Protein AF-A0A524KRK2-F1 (afdb_monomer)

pLDDT: mean 87.88, std 14.77, range [42.59, 98.25]

Solvent-accessible surface area (backbone atoms only — not comparable to full-atom values): 10556 Å² total; per-residue (Å²): 133,82,79,88,50,73,68,54,54,53,48,29,46,32,52,50,75,67,72,54,53,76,64,59,46,48,55,51,51,58,50,51,73,71,63,44,61,70,54,54,54,49,28,54,51,36,40,54,50,48,54,55,51,63,70,70,52,82,83,78,82,74,55,70,67,59,52,50,50,54,50,51,52,50,50,52,54,51,51,48,53,54,45,56,61,58,77,40,74,60,72,70,75,66,73,76,76,65,82,81,53,81,77,56,58,60,58,56,53,51,52,53,51,50,52,51,52,53,51,52,54,50,52,50,54,53,50,55,51,51,54,53,52,52,52,51,52,50,52,54,52,51,54,51,50,52,53,51,53,53,50,51,50,50,55,67,67,35,93,82,57,76,89,78,87,78,74,84,74,81,77,82,71,84,84,129

Nearest PDB structures (foldseek):
  8z6g-assembly3_E  TM=6.197E-01  e=1.719E+00  Pseudomonas aeruginosa

Mean predicted aligned error: 16.57 Å

Foldseek 3Di:
DPDDDVVLLVLLLCVLVVNDDPVSVVVNVVVVVVVPPVSVVSSVVNNVVVVVVVVPDDDDDDDPVVVVVVVVVVVVVVVVVVVVVVVPVPPPPPPPPDDPDPVNVVVVVVVVVVVVVVVVVVVVVVVVVVVVVVVVVVVVVVVVVVVVVVVVVCQCPDPPNDDDDDDPDPPPDDDD

Structure (mmCIF, N/CA/C/O backbone):
data_AF-A0A524KRK2-F1
#
_entry.id   AF-A0A524KRK2-F1
#
loop_
_atom_site.group_PDB
_atom_site.id
_atom_site.type_symbol
_atom_site.label_atom_id
_atom_site.label_alt_id
_atom_site.label_comp_id
_atom_site.label_asym_id
_atom_site.label_entity_id
_atom_site.label_seq_id
_atom_site.pdbx_PDB_ins_code
_atom_site.Cartn_x
_atom_site.Cartn_y
_atom_site.Cartn_z
_atom_site.occupancy
_atom_site.B_iso_or_equiv
_atom_site.auth_seq_id
_atom_site.auth_comp_id
_atom_site.auth_asym_id
_atom_site.auth_atom_id
_atom_site.pdbx_PDB_model_num
ATOM 1 N N . MET A 1 1 ? 14.338 0.036 -35.650 1.00 49.88 1 MET A N 1
ATOM 2 C CA . MET A 1 1 ? 13.142 0.261 -34.817 1.00 49.88 1 MET A CA 1
ATOM 3 C C . MET A 1 1 ? 12.345 -1.027 -34.927 1.00 49.88 1 MET A C 1
ATOM 5 O O . MET A 1 1 ? 11.789 -1.267 -35.982 1.00 49.88 1 MET A O 1
ATOM 9 N N . ARG A 1 2 ? 12.504 -1.965 -33.981 1.00 53.56 2 ARG A N 1
ATOM 10 C CA . ARG A 1 2 ? 11.806 -3.261 -34.064 1.00 53.56 2 ARG A CA 1
ATOM 11 C C . ARG A 1 2 ? 10.324 -2.999 -33.830 1.00 53.56 2 ARG A C 1
ATOM 13 O O . ARG A 1 2 ? 10.005 -2.290 -32.876 1.00 53.56 2 ARG A O 1
ATOM 20 N N . ASP A 1 3 ? 9.478 -3.524 -34.705 1.00 71.81 3 ASP A N 1
ATOM 21 C CA . ASP A 1 3 ? 8.043 -3.278 -34.665 1.00 71.81 3 ASP A CA 1
ATOM 22 C C . ASP A 1 3 ? 7.466 -3.698 -33.311 1.00 71.81 3 ASP A C 1
ATOM 24 O O . ASP A 1 3 ? 7.752 -4.773 -32.778 1.00 71.81 3 ASP A O 1
ATOM 28 N N . HIS A 1 4 ? 6.700 -2.790 -32.718 1.00 75.25 4 HIS A N 1
ATOM 29 C CA . HIS A 1 4 ? 5.891 -3.074 -31.549 1.00 75.25 4 HIS A CA 1
ATOM 30 C C . HIS A 1 4 ? 4.750 -3.985 -32.006 1.00 75.25 4 HIS A C 1
ATOM 32 O O . HIS A 1 4 ? 3.847 -3.540 -32.707 1.00 75.25 4 HIS A O 1
ATOM 38 N N . ILE A 1 5 ? 4.839 -5.270 -31.672 1.00 83.50 5 ILE A N 1
ATOM 39 C CA . ILE A 1 5 ? 3.799 -6.252 -31.980 1.00 83.50 5 ILE A CA 1
ATOM 40 C C . ILE A 1 5 ? 2.836 -6.284 -30.793 1.00 83.50 5 ILE A C 1
ATOM 42 O O . ILE A 1 5 ? 3.289 -6.312 -29.647 1.00 83.50 5 ILE A O 1
ATOM 46 N N . ASP A 1 6 ? 1.531 -6.356 -31.056 1.00 87.56 6 ASP A N 1
ATOM 47 C CA . ASP A 1 6 ? 0.476 -6.470 -30.034 1.00 87.56 6 ASP A CA 1
ATOM 48 C C . ASP A 1 6 ? 0.756 -7.572 -28.994 1.00 87.56 6 ASP A C 1
ATOM 50 O O . ASP A 1 6 ? 0.415 -7.438 -27.818 1.00 87.56 6 ASP A O 1
ATOM 54 N N . ALA A 1 7 ? 1.480 -8.623 -29.390 1.00 91.31 7 ALA A N 1
ATOM 55 C CA . ALA A 1 7 ? 1.957 -9.682 -28.505 1.00 91.31 7 ALA A CA 1
ATOM 56 C C . ALA A 1 7 ? 2.743 -9.158 -27.283 1.00 91.31 7 ALA A C 1
ATOM 58 O O . ALA A 1 7 ? 2.604 -9.690 -26.183 1.00 91.31 7 ALA A O 1
ATOM 59 N N . HIS A 1 8 ? 3.540 -8.092 -27.427 1.00 94.69 8 HIS A N 1
ATOM 60 C CA . HIS A 1 8 ? 4.283 -7.513 -26.303 1.00 94.69 8 HIS A CA 1
ATOM 61 C C . HIS A 1 8 ? 3.369 -6.820 -25.290 1.00 94.69 8 HIS A C 1
ATOM 63 O O . HIS A 1 8 ? 3.661 -6.849 -24.096 1.00 94.69 8 HIS A O 1
ATOM 69 N N . VAL A 1 9 ? 2.246 -6.246 -25.731 1.00 95.50 9 VAL A N 1
ATOM 70 C CA . VAL A 1 9 ? 1.254 -5.644 -24.827 1.00 95.50 9 VAL A CA 1
ATOM 71 C C . VAL A 1 9 ? 0.609 -6.725 -23.962 1.00 95.50 9 VAL A C 1
ATOM 73 O O . VAL A 1 9 ? 0.457 -6.540 -22.753 1.00 95.50 9 VAL A O 1
ATOM 76 N N . THR A 1 10 ? 0.303 -7.887 -24.544 1.00 96.75 10 THR A N 1
ATOM 77 C CA . THR A 1 10 ? -0.189 -9.051 -23.794 1.00 96.75 10 THR A CA 1
ATOM 78 C C . THR A 1 10 ? 0.837 -9.536 -22.768 1.00 96.75 10 THR A C 1
ATOM 80 O O . THR A 1 10 ? 0.474 -9.778 -21.616 1.00 96.75 10 THR A O 1
ATOM 83 N N . LEU A 1 11 ? 2.124 -9.593 -23.133 1.00 97.56 11 LEU A N 1
ATOM 84 C CA . LEU A 1 11 ? 3.195 -9.925 -22.188 1.00 97.56 11 LEU A CA 1
ATOM 85 C C . LEU A 1 11 ? 3.301 -8.896 -21.052 1.00 97.56 11 LEU A C 1
ATOM 87 O O . LEU A 1 11 ? 3.459 -9.283 -19.897 1.00 97.56 11 LEU A O 1
ATOM 91 N N . CYS A 1 12 ? 3.161 -7.595 -21.331 1.00 97.94 12 CYS A N 1
ATOM 92 C CA . CYS A 1 12 ? 3.118 -6.560 -20.291 1.00 97.94 12 CYS A CA 1
ATOM 93 C C . CYS A 1 12 ? 1.976 -6.801 -19.290 1.00 97.94 12 CYS A C 1
ATOM 95 O O . CYS A 1 12 ? 2.192 -6.683 -18.081 1.00 97.94 12 CYS A O 1
ATOM 97 N N . ALA A 1 13 ? 0.781 -7.158 -19.772 1.00 97.88 13 ALA A N 1
ATOM 98 C CA . ALA A 1 13 ? -0.357 -7.481 -18.914 1.00 97.88 13 ALA A CA 1
ATOM 99 C C . ALA A 1 13 ? -0.086 -8.731 -18.062 1.00 97.88 13 ALA A C 1
ATOM 101 O O . ALA A 1 13 ? -0.265 -8.698 -16.843 1.00 97.88 13 ALA A O 1
ATOM 102 N N . GLY A 1 14 ? 0.421 -9.804 -18.678 1.00 97.75 14 GLY A N 1
ATOM 103 C CA . GLY A 1 14 ? 0.776 -11.032 -17.966 1.00 97.75 14 GLY A CA 1
ATOM 104 C C . GLY A 1 14 ? 1.874 -10.814 -16.922 1.00 97.75 14 GLY A C 1
ATOM 105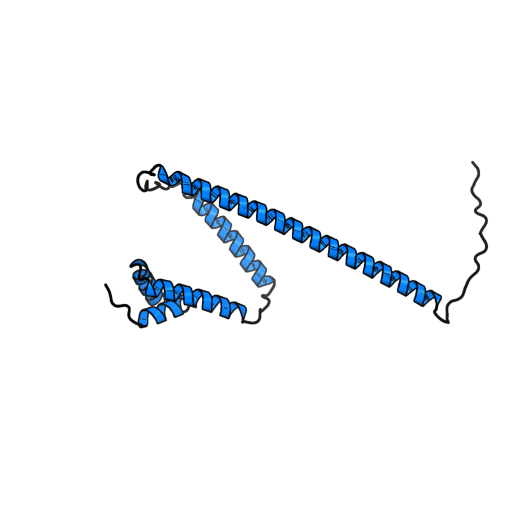 O O . GLY A 1 14 ? 1.807 -11.339 -15.810 1.00 97.75 14 GLY A O 1
ATOM 106 N N . HIS A 1 15 ? 2.851 -9.956 -17.223 1.00 98.12 15 HIS A N 1
ATOM 107 C CA . HIS A 1 15 ? 3.905 -9.593 -16.281 1.00 98.12 15 HIS A CA 1
ATOM 108 C C . HIS A 1 15 ? 3.363 -8.798 -15.093 1.00 98.12 15 HIS A C 1
ATOM 110 O O . HIS A 1 15 ? 3.760 -9.054 -13.958 1.00 98.12 15 HIS A O 1
ATOM 116 N N . ALA A 1 16 ? 2.442 -7.859 -15.334 1.00 97.81 16 ALA A N 1
ATOM 117 C CA . ALA A 1 16 ? 1.825 -7.062 -14.278 1.00 97.81 16 ALA A CA 1
ATOM 118 C C . ALA A 1 16 ? 1.013 -7.916 -13.287 1.00 97.81 16 ALA A C 1
ATOM 120 O O . ALA A 1 16 ? 0.982 -7.594 -12.101 1.00 97.81 16 ALA A O 1
ATOM 121 N N . VAL A 1 17 ? 0.386 -9.001 -13.756 1.00 97.44 17 VAL A N 1
ATOM 122 C CA . VAL A 1 17 ? -0.371 -9.951 -12.916 1.00 97.44 17 VAL A CA 1
ATOM 123 C C . VAL A 1 17 ? 0.524 -11.062 -12.338 1.00 97.44 17 VAL A C 1
ATOM 125 O O . VAL A 1 17 ? 0.141 -11.727 -11.380 1.00 97.44 17 VAL A O 1
ATOM 128 N N . GLY A 1 18 ? 1.738 -11.239 -12.867 1.00 96.75 18 GLY A N 1
ATOM 129 C CA . GLY A 1 18 ? 2.696 -12.243 -12.401 1.00 96.75 18 GLY A CA 1
ATOM 130 C C . GLY A 1 18 ? 2.426 -13.656 -12.925 1.00 96.75 18 GLY A C 1
ATOM 131 O O . GLY A 1 18 ? 2.762 -14.619 -12.243 1.00 96.75 18 GLY A O 1
ATOM 132 N N . CYS A 1 19 ? 1.819 -13.791 -14.108 1.00 97.62 19 CYS A N 1
ATOM 133 C CA . CYS A 1 19 ? 1.477 -15.086 -14.710 1.00 97.62 19 CYS A CA 1
ATOM 134 C C . CYS A 1 19 ? 2.377 -15.514 -15.882 1.00 97.62 19 CYS A C 1
ATOM 136 O O . CYS A 1 19 ? 2.092 -16.536 -16.497 1.00 97.62 19 CYS A O 1
ATOM 138 N N . LEU A 1 20 ? 3.438 -14.759 -16.190 1.00 97.81 20 LEU A N 1
ATOM 139 C CA . LEU A 1 20 ? 4.396 -15.152 -17.230 1.00 97.81 20 LEU A CA 1
ATOM 140 C C . LEU A 1 20 ? 5.287 -16.302 -16.775 1.00 97.81 20 LEU A C 1
ATOM 142 O O . LEU A 1 20 ? 5.738 -16.328 -15.625 1.00 97.81 20 LEU A O 1
ATOM 146 N N . ASP A 1 21 ? 5.631 -17.173 -17.717 1.00 97.69 21 ASP A N 1
ATOM 147 C CA . ASP A 1 21 ? 6.707 -18.135 -17.517 1.00 97.69 21 ASP A CA 1
ATOM 148 C C . ASP A 1 21 ? 8.106 -17.474 -17.588 1.00 97.69 21 ASP A C 1
ATOM 150 O O . ASP A 1 21 ? 8.275 -16.285 -17.885 1.00 97.69 21 ASP A O 1
ATOM 154 N N . ASP A 1 22 ? 9.152 -18.245 -17.278 1.00 97.19 22 ASP A N 1
ATOM 155 C CA . ASP A 1 22 ? 10.534 -17.751 -17.263 1.00 97.19 22 ASP A CA 1
ATOM 156 C C . ASP A 1 22 ? 11.064 -17.336 -18.639 1.00 97.19 22 ASP A C 1
ATOM 158 O O . ASP A 1 22 ? 11.976 -16.509 -18.733 1.00 97.19 22 ASP A O 1
ATOM 162 N N . HIS A 1 23 ? 10.550 -17.930 -19.711 1.00 97.56 23 HIS A N 1
ATOM 163 C CA . HIS A 1 23 ? 10.951 -17.612 -21.071 1.00 97.56 23 HIS A CA 1
ATOM 164 C C . HIS A 1 23 ? 10.298 -16.301 -21.528 1.00 97.56 23 HIS A C 1
ATOM 166 O O . HIS A 1 23 ? 11.001 -15.368 -21.919 1.00 97.56 23 HIS A O 1
ATOM 172 N N . GLU A 1 24 ? 8.981 -16.182 -21.382 1.00 97.56 24 GLU A N 1
ATOM 173 C CA . GLU A 1 24 ? 8.192 -14.983 -21.666 1.00 97.56 24 GLU A CA 1
ATOM 174 C C . GLU A 1 24 ? 8.669 -13.776 -20.859 1.00 97.56 24 GLU A C 1
ATOM 176 O O . GLU A 1 24 ? 8.837 -12.676 -21.395 1.00 97.56 24 GLU A O 1
ATOM 181 N N . ARG A 1 25 ? 8.945 -13.981 -19.566 1.00 98.12 25 ARG A N 1
ATOM 182 C CA . ARG A 1 25 ? 9.472 -12.937 -18.688 1.00 98.12 25 ARG A CA 1
ATOM 183 C C . ARG A 1 25 ? 10.827 -12.430 -19.173 1.00 98.12 25 ARG A C 1
ATOM 185 O O . ARG A 1 25 ? 11.022 -11.218 -19.222 1.00 98.12 25 ARG A O 1
ATOM 192 N N . ARG A 1 26 ? 11.756 -13.322 -19.540 1.00 97.31 26 ARG A N 1
ATOM 193 C CA . ARG A 1 26 ? 13.062 -12.920 -20.096 1.00 97.31 26 ARG A CA 1
ATOM 194 C C . ARG A 1 26 ? 12.894 -12.147 -21.397 1.00 97.31 26 ARG A C 1
ATOM 196 O O . ARG A 1 26 ? 13.449 -11.060 -21.516 1.00 97.31 26 ARG A O 1
ATOM 203 N N . HIS A 1 27 ? 12.062 -12.648 -22.305 1.00 96.12 27 HIS A N 1
ATOM 204 C CA . HIS A 1 27 ? 11.788 -11.996 -23.581 1.00 96.12 27 HIS A CA 1
ATOM 205 C C . HIS A 1 27 ? 11.228 -10.571 -23.403 1.00 96.12 27 HIS A C 1
ATOM 207 O O . HIS A 1 27 ? 11.701 -9.624 -24.034 1.00 96.12 27 HIS A O 1
ATOM 213 N N . LEU A 1 28 ? 10.270 -10.380 -22.488 1.00 96.38 28 LEU A N 1
ATOM 214 C CA . LEU A 1 28 ? 9.736 -9.052 -22.177 1.00 96.38 28 LEU A CA 1
ATOM 215 C C . LEU A 1 28 ? 10.801 -8.125 -21.570 1.00 96.38 28 LEU A C 1
ATOM 217 O O . LEU A 1 28 ? 10.874 -6.954 -21.940 1.00 96.38 28 LEU A O 1
ATOM 221 N N . LEU A 1 29 ? 11.625 -8.620 -20.642 1.00 96.56 29 LEU A N 1
ATOM 222 C CA . LEU A 1 29 ? 12.675 -7.818 -20.007 1.00 96.56 29 LEU A CA 1
ATOM 223 C C . LEU A 1 29 ? 13.757 -7.393 -21.006 1.00 96.56 29 LEU A C 1
ATOM 225 O O . LEU A 1 29 ? 14.177 -6.236 -20.986 1.00 96.56 29 LEU A O 1
ATOM 229 N N . GLU A 1 30 ? 14.160 -8.285 -21.912 1.00 95.62 30 GLU A N 1
ATOM 230 C CA . GLU A 1 30 ? 15.060 -7.962 -23.024 1.00 95.62 30 GLU A CA 1
ATOM 231 C C . GLU A 1 30 ? 14.462 -6.875 -23.922 1.00 95.62 30 GLU A C 1
ATOM 233 O O . GLU A 1 30 ? 15.148 -5.925 -24.300 1.00 95.62 30 GLU A O 1
ATOM 238 N N . HIS A 1 31 ? 13.163 -6.959 -24.214 1.00 94.69 31 HIS A N 1
ATOM 239 C CA . HIS A 1 31 ? 12.471 -5.934 -24.985 1.00 94.69 31 HIS A CA 1
ATOM 240 C C . HIS A 1 31 ? 12.410 -4.581 -24.252 1.00 94.69 31 HIS A C 1
ATOM 242 O O . HIS A 1 31 ? 12.673 -3.538 -24.854 1.00 94.69 31 HIS A O 1
ATOM 248 N N . LEU A 1 32 ? 12.115 -4.571 -22.949 1.00 95.25 32 LEU A N 1
ATOM 249 C CA . LEU A 1 32 ? 12.094 -3.349 -22.135 1.00 95.25 32 LEU A CA 1
ATOM 250 C C . LEU A 1 32 ? 13.487 -2.719 -21.989 1.00 95.25 32 LEU A C 1
ATOM 252 O O . LEU A 1 32 ? 13.594 -1.493 -21.935 1.00 95.25 32 LEU A O 1
ATOM 256 N N . ALA A 1 33 ? 14.557 -3.520 -22.004 1.00 96.00 33 ALA A N 1
ATOM 257 C CA . ALA A 1 33 ? 15.932 -3.021 -22.003 1.00 96.00 33 ALA A CA 1
ATOM 258 C C . ALA A 1 33 ? 16.258 -2.172 -23.249 1.00 96.00 33 ALA A C 1
ATOM 260 O O . ALA A 1 33 ? 17.098 -1.275 -23.181 1.00 96.00 33 ALA A O 1
ATOM 261 N N . LEU A 1 34 ? 15.537 -2.377 -24.360 1.00 95.06 34 LEU A N 1
ATOM 262 C CA . LEU A 1 34 ? 15.625 -1.547 -25.570 1.00 95.06 34 LEU A CA 1
ATOM 263 C C . LEU A 1 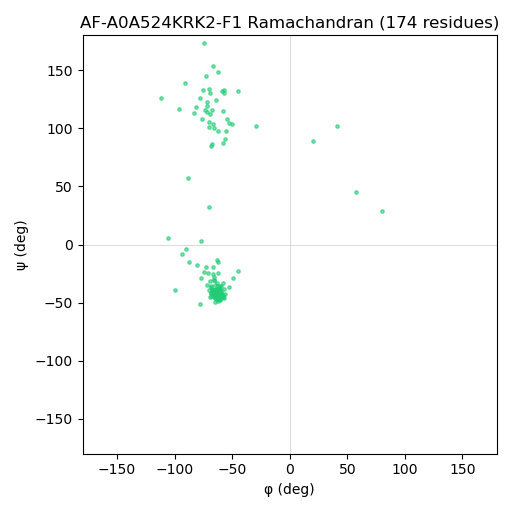34 ? 14.897 -0.194 -25.442 1.00 95.06 34 LEU A C 1
ATOM 265 O O . LEU A 1 34 ? 14.855 0.559 -26.413 1.00 95.06 34 LEU A O 1
ATOM 269 N N . ARG A 1 35 ? 14.330 0.125 -24.268 1.00 94.19 35 ARG A N 1
ATOM 270 C CA . ARG A 1 35 ? 13.580 1.362 -23.978 1.00 94.19 35 ARG A CA 1
ATOM 271 C C . ARG A 1 35 ? 12.385 1.588 -24.913 1.00 94.19 35 ARG A C 1
ATOM 273 O O . ARG A 1 35 ? 12.168 2.687 -25.415 1.00 94.19 35 ARG A O 1
ATOM 280 N N . CYS A 1 36 ? 11.598 0.541 -25.153 1.00 95.38 36 CYS A N 1
ATOM 281 C CA . CYS A 1 36 ? 10.348 0.659 -25.902 1.00 95.38 36 CYS A CA 1
ATOM 282 C C . CYS A 1 36 ? 9.286 1.417 -25.078 1.00 95.38 36 CYS A C 1
ATOM 284 O O . CYS A 1 36 ? 8.651 0.843 -24.191 1.00 95.38 36 CYS A O 1
ATOM 286 N N . GLU A 1 37 ? 9.089 2.700 -25.387 1.00 94.50 37 GLU A N 1
ATOM 287 C CA . GLU A 1 37 ? 8.171 3.598 -24.667 1.00 94.50 37 GLU A CA 1
ATOM 288 C C . GLU A 1 37 ? 6.707 3.096 -24.603 1.00 94.50 37 GLU A C 1
ATOM 290 O O . GLU A 1 37 ? 6.121 3.122 -23.515 1.00 94.50 37 GLU A O 1
ATOM 295 N N . PRO A 1 38 ? 6.108 2.554 -25.690 1.00 94.62 38 PRO A N 1
ATOM 296 C CA . PRO A 1 38 ? 4.750 1.999 -25.641 1.00 94.62 38 PRO A CA 1
ATOM 297 C C . PRO A 1 38 ? 4.591 0.845 -24.643 1.00 94.62 38 PRO A C 1
ATOM 299 O O . PRO A 1 38 ? 3.606 0.789 -23.903 1.00 94.62 38 PRO A O 1
ATOM 302 N N . CYS A 1 39 ? 5.568 -0.064 -24.583 1.00 96.31 39 CYS A N 1
ATOM 303 C CA . CYS A 1 39 ? 5.557 -1.200 -23.658 1.00 96.31 39 CYS A CA 1
ATOM 304 C C . CYS A 1 39 ? 5.764 -0.752 -22.208 1.00 96.31 39 CYS A C 1
ATOM 306 O O . CYS A 1 39 ? 5.098 -1.269 -21.312 1.00 96.31 39 CYS A O 1
ATOM 308 N N . ALA A 1 40 ? 6.646 0.225 -21.968 1.00 96.06 40 ALA A N 1
ATOM 309 C CA . ALA A 1 40 ? 6.853 0.802 -20.641 1.00 96.06 40 ALA A CA 1
ATOM 310 C C . ALA A 1 40 ? 5.579 1.490 -20.122 1.00 96.06 40 ALA A C 1
ATOM 312 O O . ALA A 1 40 ? 5.134 1.219 -19.005 1.00 96.06 40 ALA A O 1
ATOM 313 N N . THR A 1 41 ? 4.944 2.305 -20.970 1.00 96.38 41 THR A N 1
ATOM 314 C CA . THR A 1 41 ? 3.684 2.992 -20.653 1.00 96.38 41 THR A CA 1
ATOM 315 C C . THR A 1 41 ? 2.558 1.996 -20.375 1.00 96.38 41 THR A C 1
ATOM 317 O O . THR A 1 41 ? 1.841 2.122 -19.379 1.00 96.38 41 THR A O 1
ATOM 320 N N . SER A 1 42 ? 2.425 0.973 -21.223 1.00 96.75 42 SER A N 1
ATOM 321 C CA . SER A 1 42 ? 1.404 -0.071 -21.079 1.00 96.75 42 SER A CA 1
ATOM 322 C C . SER A 1 42 ? 1.613 -0.895 -19.809 1.00 96.75 42 SER A C 1
ATOM 324 O O . SER A 1 42 ? 0.665 -1.129 -19.063 1.00 96.75 42 SER A O 1
ATOM 326 N N . LEU A 1 43 ? 2.857 -1.281 -19.505 1.00 97.75 43 LEU A N 1
ATOM 327 C CA . LEU A 1 43 ? 3.191 -1.997 -18.275 1.00 97.75 43 LEU A CA 1
ATOM 328 C C . LEU A 1 43 ? 2.808 -1.191 -17.027 1.00 97.75 43 LEU A C 1
ATOM 330 O O . LEU A 1 43 ? 2.221 -1.743 -16.097 1.00 97.75 43 LEU A O 1
ATOM 334 N N . GLU A 1 44 ? 3.093 0.111 -17.007 1.00 97.75 44 GLU A N 1
ATOM 335 C CA . GLU A 1 44 ? 2.729 0.970 -15.879 1.00 97.75 44 GLU A CA 1
ATOM 336 C C . GLU A 1 44 ? 1.208 1.168 -15.761 1.00 97.75 44 GLU A C 1
ATOM 338 O O . GLU A 1 44 ? 0.651 1.188 -14.660 1.00 97.75 44 GLU A O 1
ATOM 343 N N . ALA A 1 45 ? 0.494 1.257 -16.886 1.00 97.25 45 ALA A N 1
ATOM 344 C CA . ALA A 1 45 ? -0.967 1.263 -16.891 1.00 97.25 45 ALA A CA 1
ATOM 345 C C . ALA A 1 45 ? -1.546 -0.034 -16.296 1.00 97.25 45 ALA A C 1
ATOM 347 O O . ALA A 1 45 ? -2.403 0.033 -15.411 1.00 97.25 45 ALA A O 1
ATOM 348 N N . PHE A 1 46 ? -1.033 -1.201 -16.698 1.00 98.25 46 PHE A N 1
ATOM 349 C CA . PHE A 1 46 ? -1.475 -2.486 -16.153 1.00 98.25 46 PHE A CA 1
ATOM 350 C C . PHE A 1 46 ? -1.139 -2.641 -14.669 1.00 98.25 46 PHE A C 1
ATOM 352 O O . PHE A 1 46 ? -1.994 -3.085 -13.909 1.00 98.25 46 PHE A O 1
ATOM 359 N N . ARG A 1 47 ? 0.043 -2.210 -14.211 1.00 97.81 47 ARG A N 1
ATOM 360 C CA . ARG A 1 47 ? 0.394 -2.217 -12.777 1.00 97.81 47 ARG A CA 1
ATOM 361 C C . ARG A 1 47 ? -0.600 -1.418 -11.942 1.00 97.81 47 ARG A C 1
ATOM 363 O O . ARG A 1 47 ? -1.077 -1.904 -10.916 1.00 97.81 47 ARG A O 1
ATOM 370 N N . ARG A 1 48 ? -0.966 -0.217 -12.398 1.00 97.00 48 ARG A N 1
ATOM 371 C CA . ARG A 1 48 ? -1.994 0.597 -11.733 1.00 97.00 48 ARG A CA 1
ATOM 372 C C . ARG A 1 48 ? -3.353 -0.103 -11.726 1.00 97.00 48 ARG A C 1
ATOM 374 O O . ARG A 1 48 ? -4.002 -0.131 -10.683 1.00 97.00 48 ARG A O 1
ATOM 381 N N . ALA A 1 49 ? -3.757 -0.712 -12.841 1.00 97.31 49 ALA A N 1
ATOM 382 C CA . ALA A 1 49 ? -5.007 -1.468 -12.922 1.00 97.31 49 ALA A CA 1
ATOM 383 C C . ALA A 1 49 ? -5.031 -2.667 -11.955 1.00 97.31 49 ALA A C 1
ATOM 385 O O . ALA A 1 49 ? -6.015 -2.854 -11.241 1.00 97.31 49 ALA A O 1
ATOM 386 N N . VAL A 1 50 ? -3.933 -3.424 -11.855 1.00 97.94 50 VAL A N 1
ATOM 387 C CA . VAL A 1 50 ? -3.792 -4.549 -10.913 1.00 97.94 50 VAL A CA 1
ATOM 388 C C . VAL A 1 50 ? -3.902 -4.078 -9.462 1.00 97.94 50 VAL A C 1
ATOM 390 O O . VAL A 1 50 ? -4.570 -4.729 -8.663 1.00 97.94 50 VAL A O 1
ATOM 393 N N . LEU A 1 51 ? -3.327 -2.925 -9.110 1.00 95.81 51 LEU A N 1
ATOM 394 C CA . LEU A 1 51 ? -3.468 -2.356 -7.763 1.00 95.81 51 LEU A CA 1
ATOM 395 C C . LEU A 1 51 ? -4.910 -1.944 -7.441 1.00 95.81 51 LEU A C 1
ATOM 397 O O . LEU A 1 51 ? -5.369 -2.148 -6.316 1.00 95.81 51 LEU A O 1
ATOM 401 N N . VAL A 1 52 ? -5.633 -1.371 -8.408 1.00 96.81 52 VAL A N 1
ATOM 402 C CA . VAL A 1 52 ? -7.059 -1.045 -8.246 1.00 96.81 52 VAL A CA 1
ATOM 403 C C . VAL A 1 52 ? -7.874 -2.324 -8.062 1.00 96.81 52 VAL A C 1
ATOM 405 O O . VAL A 1 52 ? -8.675 -2.406 -7.131 1.00 96.81 52 VAL A O 1
ATOM 408 N N . LEU A 1 53 ? -7.611 -3.349 -8.878 1.00 96.12 53 LEU A N 1
AT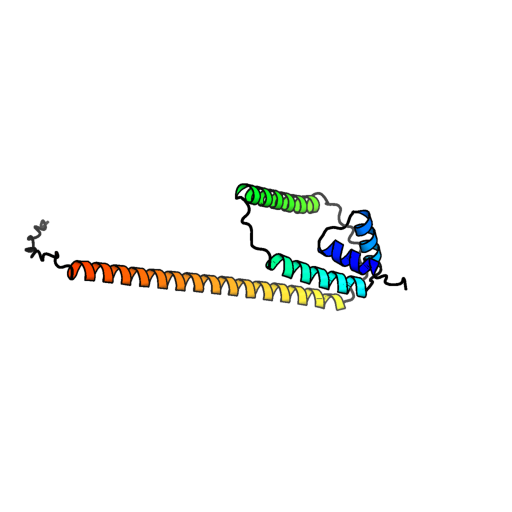OM 409 C CA . LEU A 1 53 ? -8.269 -4.647 -8.766 1.00 96.12 53 LEU A CA 1
ATOM 410 C C . LEU A 1 53 ? -7.998 -5.288 -7.399 1.00 96.12 53 LEU A C 1
ATOM 412 O O . LEU A 1 53 ? -8.940 -5.676 -6.714 1.00 96.12 53 LEU A O 1
ATOM 416 N N . ALA A 1 54 ? -6.744 -5.315 -6.947 1.00 94.44 54 ALA A N 1
ATOM 417 C CA . ALA A 1 54 ? -6.361 -5.873 -5.651 1.00 94.44 54 ALA A CA 1
ATOM 418 C C . ALA A 1 54 ? -7.083 -5.197 -4.472 1.00 94.44 54 ALA A C 1
ATOM 420 O O . ALA A 1 54 ? -7.408 -5.859 -3.490 1.00 94.44 54 ALA A O 1
ATOM 421 N N . ARG A 1 55 ? -7.381 -3.895 -4.572 1.00 94.62 55 ARG A N 1
ATOM 422 C CA . ARG A 1 55 ? -8.147 -3.154 -3.553 1.00 94.62 55 ARG A CA 1
ATOM 423 C C . ARG A 1 55 ? -9.642 -3.461 -3.556 1.00 94.62 55 ARG A C 1
ATOM 425 O O . ARG A 1 55 ? -10.292 -3.245 -2.539 1.00 94.62 55 ARG A O 1
ATOM 432 N N . SER A 1 56 ? -10.183 -3.926 -4.678 1.00 95.69 56 SER A N 1
ATOM 433 C CA . SER A 1 56 ? -11.601 -4.287 -4.799 1.00 95.69 56 SER A CA 1
ATOM 434 C C . SER A 1 56 ? -11.925 -5.675 -4.237 1.00 95.69 56 SER A C 1
ATOM 436 O O . SER A 1 56 ? -13.083 -5.971 -3.951 1.00 95.69 56 SER A O 1
ATOM 438 N N . VAL A 1 57 ? -10.909 -6.524 -4.050 1.00 95.62 57 VAL A N 1
ATOM 439 C CA . VAL A 1 57 ? -11.081 -7.878 -3.518 1.00 95.62 57 VAL A CA 1
ATOM 440 C C . VAL A 1 57 ? -11.337 -7.811 -2.004 1.00 95.62 57 VAL A C 1
ATOM 442 O O . VAL A 1 57 ? -10.605 -7.116 -1.291 1.00 95.62 57 VAL A O 1
ATOM 445 N N . PRO A 1 58 ? -12.345 -8.531 -1.471 1.00 94.50 58 PRO A N 1
ATOM 446 C CA . PRO A 1 58 ? -12.596 -8.574 -0.036 1.00 94.50 58 PRO A CA 1
ATOM 447 C C . PRO A 1 58 ? -11.374 -9.108 0.717 1.00 94.50 58 PRO A C 1
ATOM 449 O O . PRO A 1 58 ? -10.797 -10.139 0.372 1.00 94.50 58 PRO A O 1
ATOM 452 N N . LEU A 1 59 ? -10.986 -8.403 1.780 1.00 92.75 59 LEU A N 1
ATOM 453 C CA . LEU A 1 59 ? -9.815 -8.757 2.576 1.00 92.75 59 LEU A CA 1
ATOM 454 C C . LEU A 1 59 ? -10.061 -10.053 3.358 1.00 92.75 59 LEU A C 1
ATOM 456 O O . LEU A 1 59 ? -10.823 -10.077 4.326 1.00 92.75 59 LEU A O 1
ATOM 460 N N . SER A 1 60 ? -9.346 -11.119 3.005 1.00 93.50 60 SER A N 1
ATOM 461 C CA . SER A 1 60 ? -9.240 -12.307 3.851 1.00 93.50 60 SER A CA 1
ATOM 462 C C . SER A 1 60 ? -8.252 -12.043 4.989 1.00 93.50 60 SER A C 1
ATOM 464 O O . SER A 1 60 ? -7.100 -11.681 4.739 1.00 93.50 60 SER A O 1
ATOM 466 N N . ARG A 1 61 ? -8.663 -12.244 6.246 1.00 93.69 61 ARG A N 1
ATOM 467 C CA . ARG A 1 61 ? -7.738 -12.164 7.388 1.00 93.69 61 ARG A CA 1
ATOM 468 C C . ARG A 1 61 ? -6.841 -13.412 7.407 1.00 93.69 61 ARG A C 1
ATOM 470 O O . ARG A 1 61 ? -7.371 -14.503 7.612 1.00 93.69 61 ARG A O 1
ATOM 477 N N . PRO A 1 62 ? -5.510 -13.290 7.232 1.00 94.38 62 PRO A N 1
ATOM 478 C CA . PRO A 1 62 ? -4.617 -14.441 7.327 1.00 94.38 62 PRO A CA 1
ATOM 479 C C . PRO A 1 62 ? -4.585 -14.981 8.762 1.00 94.38 62 PRO A C 1
ATOM 481 O O . PRO A 1 62 ? -4.798 -14.239 9.727 1.00 94.38 62 PRO A O 1
ATOM 484 N N . SER A 1 63 ? -4.284 -16.272 8.920 1.00 97.31 63 SER A N 1
ATOM 485 C CA . SER A 1 63 ? -4.127 -16.867 10.249 1.00 97.31 63 SER A CA 1
ATOM 486 C C . SER A 1 63 ? -2.960 -16.215 11.004 1.00 97.31 63 SER A C 1
ATOM 488 O O . SER A 1 63 ? -1.963 -15.790 10.411 1.00 97.31 63 SER A O 1
ATOM 490 N N . ARG A 1 64 ? -3.062 -16.140 12.339 1.00 96.81 64 ARG A N 1
ATOM 491 C CA . ARG A 1 64 ? -1.991 -15.578 13.185 1.00 96.81 64 ARG A CA 1
ATOM 492 C C . ARG A 1 64 ? -0.662 -16.310 12.982 1.00 96.81 64 ARG A C 1
ATOM 494 O O . ARG A 1 64 ? 0.373 -15.656 12.923 1.00 96.81 64 ARG A O 1
ATOM 501 N N . ALA A 1 65 ? -0.709 -17.634 12.821 1.00 97.00 65 ALA A N 1
ATOM 502 C CA . ALA A 1 65 ? 0.467 -18.462 12.568 1.00 97.00 65 ALA A CA 1
ATOM 503 C C . ALA A 1 65 ? 1.148 -18.109 11.236 1.00 97.00 65 ALA A C 1
ATOM 505 O O . ALA A 1 65 ? 2.361 -17.919 11.202 1.00 97.00 65 ALA A O 1
ATOM 506 N N . LEU A 1 66 ? 0.373 -17.942 10.157 1.00 96.25 66 LEU A N 1
ATOM 507 C CA . LEU A 1 66 ? 0.921 -17.545 8.858 1.00 96.25 66 LEU A CA 1
ATOM 508 C C . LEU A 1 66 ? 1.542 -16.148 8.922 1.00 96.25 66 LEU A C 1
ATOM 510 O O . LEU A 1 66 ? 2.649 -15.942 8.436 1.00 96.25 66 LEU A O 1
ATOM 514 N N . ARG A 1 67 ? 0.862 -15.194 9.569 1.00 96.38 67 ARG A N 1
ATOM 515 C CA . ARG A 1 67 ? 1.395 -13.839 9.748 1.00 96.38 67 ARG A CA 1
ATOM 516 C C . ARG A 1 67 ? 2.703 -13.842 10.540 1.00 96.38 67 ARG A C 1
ATOM 518 O O . ARG A 1 67 ? 3.625 -13.132 10.154 1.00 96.38 67 ARG A O 1
ATOM 525 N N . ALA A 1 68 ? 2.779 -14.615 11.624 1.00 96.81 68 ALA A N 1
ATOM 526 C CA . ALA A 1 68 ? 3.993 -14.737 12.427 1.00 96.81 68 ALA A CA 1
ATOM 527 C C . ALA A 1 68 ? 5.156 -15.292 11.594 1.00 96.81 68 ALA A C 1
ATOM 529 O O . ALA A 1 68 ? 6.234 -14.709 11.615 1.00 96.81 68 ALA A O 1
ATOM 530 N N . ARG A 1 69 ? 4.902 -16.337 10.795 1.00 97.62 69 ARG A N 1
ATOM 531 C CA . ARG A 1 69 ? 5.897 -16.935 9.897 1.00 97.62 69 ARG A CA 1
ATOM 532 C C . ARG A 1 69 ? 6.390 -15.960 8.826 1.00 97.62 69 ARG A C 1
ATOM 534 O O . ARG A 1 69 ? 7.585 -15.802 8.639 1.00 97.62 69 ARG A O 1
ATOM 541 N N . VAL A 1 70 ? 5.483 -15.249 8.158 1.00 96.75 70 VAL A N 1
ATOM 542 C CA . VAL A 1 70 ? 5.873 -14.257 7.140 1.00 96.75 70 VAL A CA 1
ATOM 543 C C . VAL A 1 70 ? 6.686 -13.118 7.760 1.00 96.75 70 VAL A C 1
ATOM 545 O O . VAL A 1 70 ? 7.649 -12.655 7.157 1.00 96.75 70 VAL A O 1
ATOM 548 N N . MET A 1 71 ? 6.329 -12.670 8.967 1.00 96.06 71 MET A N 1
ATOM 549 C CA . MET A 1 71 ? 7.080 -11.626 9.669 1.00 96.06 71 MET A CA 1
ATOM 550 C C . MET A 1 71 ? 8.465 -12.108 10.108 1.00 96.06 71 MET A C 1
ATOM 552 O O . MET A 1 71 ? 9.425 -11.363 9.937 1.00 96.06 71 MET A O 1
ATOM 556 N N . SER A 1 72 ? 8.596 -13.338 10.619 1.00 96.56 72 SER A N 1
ATOM 557 C CA . SER A 1 72 ? 9.911 -13.901 10.947 1.00 96.56 72 SER A CA 1
ATOM 558 C C . SER A 1 72 ? 10.782 -14.052 9.704 1.00 96.56 72 SER A C 1
ATOM 560 O O . SER A 1 72 ? 11.939 -13.643 9.721 1.00 96.56 72 SER A O 1
ATOM 562 N N . ASP A 1 73 ? 10.215 -14.553 8.605 1.00 96.56 73 ASP A N 1
ATOM 563 C CA . ASP A 1 73 ? 10.937 -14.728 7.342 1.00 96.56 73 ASP A CA 1
ATOM 564 C C . ASP A 1 73 ? 11.383 -13.371 6.769 1.00 96.56 73 ASP A C 1
ATOM 566 O O . ASP A 1 73 ? 12.497 -13.240 6.263 1.00 96.56 73 ASP A O 1
ATOM 570 N N . ALA A 1 74 ? 10.552 -12.331 6.895 1.00 94.19 74 ALA A N 1
ATOM 571 C CA . ALA A 1 74 ? 10.894 -10.977 6.464 1.00 94.19 74 ALA A CA 1
ATOM 572 C C . ALA A 1 74 ? 12.031 -10.356 7.293 1.00 94.19 74 ALA A C 1
ATOM 574 O O . ALA A 1 74 ? 12.889 -9.681 6.725 1.00 94.19 74 ALA A O 1
ATOM 575 N N . ILE A 1 75 ? 12.053 -10.590 8.610 1.00 94.62 75 ILE A N 1
ATOM 576 C CA . ILE A 1 75 ? 13.136 -10.133 9.495 1.00 94.62 75 ILE A CA 1
ATOM 577 C C . ILE A 1 75 ? 14.445 -10.830 9.117 1.00 94.62 75 ILE A C 1
ATOM 579 O O . ILE A 1 75 ? 15.437 -10.151 8.862 1.00 94.62 75 ILE A O 1
ATOM 583 N N . LEU A 1 76 ? 14.429 -12.158 8.971 1.00 94.25 76 LEU A N 1
ATOM 584 C CA . LEU A 1 76 ? 15.609 -12.927 8.564 1.00 94.25 76 LEU A CA 1
ATOM 585 C C . LEU A 1 76 ? 16.121 -12.500 7.181 1.00 94.25 76 LEU A C 1
ATOM 587 O O . LEU A 1 76 ? 17.323 -12.348 6.980 1.00 94.25 76 LEU A O 1
ATOM 591 N N . ALA A 1 77 ? 15.222 -12.244 6.227 1.00 91.88 77 ALA A N 1
ATOM 592 C CA . ALA A 1 77 ? 15.602 -11.735 4.912 1.00 91.88 77 ALA A CA 1
ATOM 593 C C . ALA A 1 77 ? 16.213 -10.324 4.980 1.00 91.88 77 ALA A C 1
ATOM 595 O O . ALA A 1 77 ? 17.104 -10.005 4.192 1.00 91.88 77 ALA A O 1
ATOM 596 N N . ALA A 1 78 ? 15.747 -9.468 5.894 1.00 90.06 78 ALA A N 1
ATOM 597 C CA . ALA A 1 78 ? 16.324 -8.144 6.107 1.00 90.06 78 ALA A CA 1
ATOM 598 C C . ALA A 1 78 ? 17.729 -8.236 6.722 1.00 90.06 78 ALA A C 1
ATOM 600 O O . ALA A 1 78 ? 18.649 -7.588 6.225 1.00 90.06 78 ALA A O 1
ATOM 601 N N . GLU A 1 79 ? 17.913 -9.087 7.732 1.00 92.31 79 GLU A N 1
ATOM 602 C CA . GLU A 1 79 ? 19.219 -9.360 8.344 1.00 92.31 79 GLU A CA 1
ATOM 603 C C . GLU A 1 79 ? 20.206 -9.937 7.327 1.00 92.31 79 GLU A C 1
ATOM 605 O O . GLU A 1 79 ? 21.348 -9.486 7.250 1.00 92.31 79 GLU A O 1
ATOM 610 N N . GLN A 1 80 ? 19.755 -10.870 6.484 1.00 88.56 80 GLN A N 1
ATOM 611 C CA . GLN A 1 80 ? 20.591 -11.460 5.445 1.00 88.56 80 GLN A CA 1
ATOM 612 C C . GLN A 1 80 ? 21.055 -10.415 4.427 1.00 88.56 80 GLN A C 1
ATOM 614 O O . GLN A 1 80 ? 22.225 -10.411 4.071 1.00 88.56 80 GLN A O 1
ATOM 619 N N . ARG A 1 81 ? 20.201 -9.470 4.011 1.00 84.44 81 ARG A N 1
ATOM 620 C CA . ARG A 1 81 ? 20.626 -8.375 3.116 1.00 84.44 81 ARG A CA 1
ATOM 621 C C . ARG A 1 81 ? 21.677 -7.471 3.755 1.00 84.44 81 ARG A C 1
ATOM 623 O O . ARG A 1 81 ? 22.593 -7.034 3.063 1.00 84.44 81 ARG A O 1
ATOM 630 N N . VAL A 1 82 ? 21.551 -7.181 5.052 1.00 84.81 82 VAL A N 1
ATOM 631 C CA . VAL A 1 82 ? 22.558 -6.401 5.792 1.00 84.81 82 VAL A CA 1
ATOM 632 C C . VAL A 1 82 ? 23.868 -7.182 5.860 1.00 84.81 82 VAL A C 1
ATOM 634 O O . VAL A 1 82 ? 24.925 -6.630 5.576 1.00 84.81 82 VAL A O 1
ATOM 637 N N . ARG A 1 83 ? 23.798 -8.484 6.148 1.00 82.31 83 ARG A N 1
ATOM 638 C CA . ARG A 1 83 ? 24.969 -9.357 6.230 1.00 82.31 83 ARG A CA 1
ATOM 639 C C . ARG A 1 83 ? 25.646 -9.571 4.881 1.00 82.31 83 ARG A C 1
ATOM 641 O O . ARG A 1 83 ? 26.863 -9.538 4.830 1.00 82.31 83 ARG A O 1
ATOM 648 N N . ASP A 1 84 ? 24.895 -9.743 3.800 1.00 79.31 84 ASP A N 1
ATOM 649 C CA . ASP A 1 84 ? 25.438 -9.847 2.441 1.00 79.31 84 ASP A CA 1
ATOM 650 C C . ASP A 1 84 ? 26.085 -8.521 2.003 1.00 79.31 84 ASP A C 1
ATOM 652 O O . ASP A 1 84 ? 27.078 -8.527 1.275 1.00 79.31 84 ASP A O 1
ATOM 656 N N . SER A 1 85 ? 25.579 -7.388 2.503 1.00 73.81 85 SER A N 1
ATOM 657 C CA . SER A 1 85 ? 26.208 -6.074 2.308 1.00 73.81 85 SER A CA 1
ATOM 658 C C . SER A 1 85 ? 27.518 -5.914 3.098 1.00 73.81 85 SER A C 1
ATOM 660 O O . SER A 1 85 ? 28.363 -5.125 2.691 1.00 73.81 85 SER A O 1
ATOM 662 N N . ASP A 1 86 ? 27.705 -6.660 4.192 1.00 70.31 86 ASP A N 1
ATOM 663 C CA . ASP A 1 86 ? 28.859 -6.546 5.103 1.00 70.31 86 ASP A CA 1
ATOM 664 C C . ASP A 1 86 ? 29.937 -7.627 4.851 1.00 70.31 86 ASP A C 1
ATOM 666 O O . ASP A 1 86 ? 31.139 -7.359 4.815 1.00 70.31 86 ASP A O 1
ATOM 670 N N . ALA A 1 87 ? 29.513 -8.861 4.554 1.00 65.19 87 ALA A N 1
ATOM 671 C CA . ALA A 1 87 ? 30.364 -9.977 4.123 1.00 65.19 87 ALA A CA 1
ATOM 672 C C . ALA A 1 87 ? 30.997 -9.725 2.743 1.00 65.19 87 ALA A C 1
ATOM 674 O O . ALA A 1 87 ? 32.015 -10.319 2.385 1.00 65.19 87 ALA A O 1
ATOM 675 N N . GLY A 1 88 ? 30.410 -8.804 1.983 1.00 52.97 88 GLY A N 1
ATOM 676 C CA . GLY A 1 88 ? 30.992 -8.189 0.810 1.00 52.97 88 GLY A CA 1
ATOM 677 C C . GLY A 1 88 ? 31.804 -6.942 1.145 1.00 52.97 88 GLY A C 1
ATOM 678 O O . GLY A 1 88 ? 31.616 -5.927 0.494 1.00 52.97 88 GLY A O 1
ATOM 679 N N . THR A 1 89 ? 32.818 -7.029 2.011 1.00 49.19 89 THR A N 1
ATOM 680 C CA . THR A 1 89 ? 34.003 -6.143 1.921 1.00 49.19 89 THR A CA 1
ATOM 681 C C . THR A 1 89 ? 34.859 -6.485 0.690 1.00 49.19 89 THR A C 1
ATOM 683 O O . THR A 1 89 ? 36.065 -6.265 0.642 1.00 49.19 89 THR A O 1
ATOM 686 N N . ARG A 1 90 ? 34.233 -6.943 -0.400 1.00 48.69 90 ARG A N 1
ATOM 687 C CA . ARG A 1 90 ? 34.623 -6.396 -1.686 1.00 48.69 90 ARG A CA 1
ATOM 688 C C . ARG A 1 90 ? 34.207 -4.948 -1.598 1.00 48.69 90 ARG A C 1
ATOM 690 O O . ARG A 1 90 ? 33.034 -4.638 -1.764 1.00 48.69 90 ARG A O 1
ATOM 697 N N . VAL A 1 91 ? 35.191 -4.094 -1.313 1.00 47.19 91 VAL A N 1
ATOM 698 C CA . VAL A 1 91 ? 35.256 -2.762 -1.903 1.00 47.19 91 VAL A CA 1
ATOM 699 C C . VAL A 1 91 ? 34.571 -2.912 -3.250 1.00 47.19 91 VAL A C 1
ATOM 701 O O . VAL A 1 91 ? 35.108 -3.565 -4.146 1.00 47.19 91 VAL A O 1
ATOM 704 N N . LEU A 1 92 ? 33.316 -2.461 -3.335 1.00 49.41 92 LEU A N 1
ATOM 705 C CA . LEU A 1 92 ? 32.733 -2.137 -4.611 1.00 49.41 92 LEU A CA 1
ATOM 706 C C . LEU A 1 92 ? 33.798 -1.203 -5.143 1.00 49.41 92 LEU A C 1
ATOM 708 O O . LEU A 1 92 ? 33.989 -0.109 -4.606 1.00 49.41 92 LEU A O 1
ATOM 712 N N . GLU A 1 93 ? 34.594 -1.702 -6.085 1.00 44.19 93 GLU A N 1
ATOM 713 C CA . GLU A 1 93 ? 35.275 -0.852 -7.022 1.00 44.19 93 GLU A CA 1
ATOM 714 C C . GLU A 1 93 ? 34.095 -0.106 -7.616 1.00 44.19 93 GLU A C 1
ATOM 716 O O . GLU A 1 93 ? 33.344 -0.626 -8.444 1.00 44.19 93 GLU A O 1
ATOM 721 N N . VAL A 1 94 ? 33.789 1.029 -6.980 1.00 48.31 94 VAL A N 1
ATOM 722 C CA . VAL A 1 94 ? 32.856 2.016 -7.451 1.00 48.31 94 VAL A CA 1
ATOM 723 C C . VAL A 1 94 ? 33.466 2.286 -8.793 1.00 48.31 94 VAL A C 1
ATOM 725 O O . VAL A 1 94 ? 34.498 2.951 -8.877 1.00 48.31 94 VAL A O 1
ATOM 728 N N . GLN A 1 95 ? 32.909 1.638 -9.817 1.00 42.59 95 GLN A N 1
ATOM 729 C CA . GLN A 1 95 ? 33.133 2.009 -11.187 1.00 42.59 95 GLN A CA 1
ATOM 730 C C . GLN A 1 95 ? 32.856 3.490 -11.133 1.00 42.59 95 GLN A C 1
ATOM 732 O O . GLN A 1 95 ? 31.720 3.901 -10.890 1.00 42.59 95 GLN A O 1
ATOM 737 N N . SER A 1 96 ? 33.940 4.261 -11.151 1.00 45.66 96 SER A N 1
ATOM 738 C CA . SER A 1 96 ? 33.922 5.691 -10.994 1.00 45.66 96 SER A CA 1
ATOM 739 C C . SER A 1 96 ? 33.225 6.160 -12.248 1.00 45.66 96 SER A C 1
ATOM 741 O O . SER A 1 96 ? 33.852 6.360 -13.290 1.00 45.66 96 SER A O 1
ATOM 743 N N . THR A 1 97 ? 31.897 6.192 -12.192 1.00 44.16 97 THR A N 1
ATOM 744 C CA . THR A 1 97 ? 31.056 6.726 -13.233 1.00 44.16 97 THR A CA 1
ATOM 745 C C . THR A 1 97 ? 31.453 8.179 -13.294 1.00 44.16 97 THR A C 1
ATOM 747 O O . THR A 1 97 ? 31.080 8.966 -12.431 1.00 44.16 97 THR A O 1
ATOM 750 N N . GLN A 1 98 ? 32.338 8.444 -14.252 1.00 52.03 98 GLN A N 1
ATOM 751 C CA . GLN A 1 98 ? 32.491 9.675 -14.992 1.00 52.03 98 GLN A CA 1
ATOM 752 C C . GLN A 1 98 ? 32.350 10.922 -14.128 1.00 52.03 98 GLN A C 1
ATOM 754 O O . GLN A 1 98 ? 31.240 11.340 -13.817 1.00 52.03 98 GLN A O 1
ATOM 759 N N . ALA A 1 99 ? 33.510 11.507 -13.808 1.00 44.00 99 ALA A N 1
ATOM 760 C CA . ALA A 1 99 ? 33.712 12.923 -13.524 1.00 44.00 99 ALA A CA 1
ATOM 761 C C . ALA A 1 99 ? 32.418 13.649 -13.147 1.00 44.00 99 ALA A C 1
ATOM 763 O O . ALA A 1 99 ? 31.711 14.175 -14.012 1.00 44.00 99 ALA A O 1
ATOM 764 N N . LEU A 1 100 ? 32.122 13.638 -11.845 1.00 49.09 100 LEU A N 1
ATOM 765 C CA . LEU A 1 100 ? 31.047 14.398 -11.234 1.00 49.09 100 LEU A CA 1
ATOM 766 C C . LEU A 1 100 ? 31.289 15.880 -11.543 1.00 49.09 100 LEU A C 1
ATOM 768 O O . LEU A 1 100 ? 31.956 16.608 -10.811 1.00 49.09 100 LEU A O 1
ATOM 772 N N . SER A 1 101 ? 30.772 16.297 -12.695 1.00 57.72 101 SER A N 1
ATOM 773 C CA . SER A 1 101 ? 30.584 17.681 -13.084 1.00 57.72 101 SER A CA 1
ATOM 774 C C . SER A 1 101 ? 29.977 18.403 -11.889 1.00 57.72 101 SER A C 1
ATOM 776 O O . SER A 1 101 ? 29.016 17.914 -11.294 1.00 57.72 101 SER A O 1
ATOM 778 N N . TRP A 1 102 ? 30.532 19.563 -11.536 1.00 60.16 102 TRP A N 1
ATOM 779 C CA . TRP A 1 102 ? 30.117 20.422 -10.415 1.00 60.16 102 TRP A CA 1
ATOM 780 C C . TRP A 1 102 ? 28.580 20.607 -10.333 1.00 60.16 102 TRP A C 1
ATOM 782 O O . TRP A 1 102 ? 28.017 20.797 -9.259 1.00 60.16 102 TRP A O 1
ATOM 792 N N . LYS A 1 103 ? 27.851 20.422 -11.441 1.00 61.06 103 LYS A N 1
ATOM 793 C CA . LYS A 1 103 ? 26.379 20.409 -11.492 1.00 61.06 103 LYS A CA 1
ATOM 794 C C . LYS A 1 103 ? 25.694 19.286 -10.682 1.00 61.06 103 LYS A C 1
ATOM 796 O O . LYS A 1 103 ? 24.499 19.395 -10.424 1.00 61.06 103 LYS A O 1
ATOM 801 N N . GLY A 1 104 ? 26.406 18.245 -10.241 1.00 58.94 104 GLY A N 1
ATOM 802 C CA . GLY A 1 104 ? 25.854 17.131 -9.451 1.00 58.94 104 GLY A CA 1
ATOM 803 C C . GLY A 1 104 ? 25.503 17.464 -7.993 1.00 58.94 104 GLY A C 1
ATOM 804 O O . GLY A 1 104 ? 24.681 16.776 -7.391 1.00 58.94 104 GLY A O 1
ATOM 805 N N . TRP A 1 105 ? 26.047 18.548 -7.427 1.00 71.25 105 TRP A N 1
ATOM 806 C CA . TRP A 1 105 ? 25.786 18.933 -6.029 1.00 71.25 105 TRP A CA 1
ATOM 807 C C . TRP A 1 105 ? 24.333 19.363 -5.781 1.00 71.25 105 TRP A C 1
ATOM 809 O O . TRP A 1 105 ? 23.821 19.203 -4.673 1.00 71.25 105 TRP A O 1
ATOM 819 N N . GLY A 1 106 ? 23.634 19.842 -6.817 1.00 78.31 106 GLY A N 1
ATOM 820 C CA . GLY A 1 106 ? 22.230 20.244 -6.706 1.00 78.31 106 GLY A CA 1
ATOM 821 C C . GLY A 1 106 ? 21.297 19.089 -6.324 1.00 78.31 106 GLY A C 1
ATOM 822 O O . GLY A 1 106 ? 20.371 19.281 -5.538 1.00 78.31 106 GLY A O 1
ATOM 823 N N . PHE A 1 107 ? 21.569 17.873 -6.810 1.00 82.81 107 PHE A N 1
ATOM 824 C CA . PHE A 1 107 ? 20.737 16.704 -6.504 1.00 82.81 107 PHE A CA 1
ATOM 825 C C . PHE A 1 107 ? 20.888 16.228 -5.059 1.00 82.81 107 PHE A C 1
ATOM 827 O O . PHE A 1 107 ? 19.901 15.812 -4.455 1.00 82.81 107 PHE A O 1
ATOM 834 N N . LEU A 1 108 ? 22.087 16.341 -4.478 1.00 84.56 108 LEU A N 1
ATOM 835 C CA . LEU A 1 108 ? 22.294 16.011 -3.066 1.00 84.56 108 LEU A CA 1
ATOM 836 C C . LEU A 1 108 ? 21.532 16.977 -2.158 1.00 84.56 108 LEU A C 1
ATOM 838 O O . LEU A 1 108 ? 20.863 16.537 -1.226 1.00 84.56 108 LEU A O 1
ATOM 842 N N . TYR A 1 109 ? 21.562 18.276 -2.468 1.00 86.94 109 TYR A N 1
ATOM 843 C CA . TYR A 1 109 ? 20.808 19.264 -1.698 1.00 86.94 109 TYR A CA 1
ATOM 844 C C . TYR A 1 109 ? 19.297 19.003 -1.781 1.00 86.94 109 TYR A C 1
ATOM 846 O O . TYR A 1 109 ? 18.611 19.002 -0.761 1.00 86.94 109 TYR A O 1
ATOM 854 N N . LEU A 1 110 ? 18.784 18.689 -2.976 1.00 89.88 110 LEU A N 1
ATOM 855 C CA . LEU A 1 110 ? 17.373 18.354 -3.174 1.00 89.88 110 LEU A CA 1
ATOM 856 C C . LEU A 1 110 ? 16.953 17.103 -2.385 1.00 89.88 110 LEU A C 1
ATOM 858 O O . LEU A 1 110 ? 15.892 17.102 -1.764 1.00 89.88 110 LEU A O 1
ATOM 862 N N . ALA A 1 111 ? 17.782 16.056 -2.376 1.00 92.25 111 ALA A N 1
ATOM 863 C CA . ALA A 1 111 ? 17.503 14.829 -1.632 1.00 92.25 111 ALA A CA 1
ATOM 864 C C . ALA A 1 111 ? 17.469 15.070 -0.114 1.00 92.25 111 ALA A C 1
ATOM 866 O O . ALA A 1 111 ? 16.567 14.578 0.564 1.00 92.25 111 ALA A O 1
ATOM 867 N N . VAL A 1 112 ? 18.403 15.870 0.414 1.00 94.62 112 VAL A N 1
ATOM 868 C CA . VAL A 1 112 ? 18.432 16.246 1.837 1.00 94.62 112 VAL A CA 1
ATOM 869 C C . VAL A 1 112 ? 17.201 17.071 2.212 1.00 94.62 112 VAL A C 1
ATOM 871 O O . VAL A 1 112 ? 16.568 16.789 3.228 1.00 94.62 112 VAL A O 1
ATOM 874 N N . VAL A 1 113 ? 16.811 18.041 1.379 1.00 95.56 113 VAL A N 1
ATOM 875 C CA . VAL A 1 113 ? 15.599 18.846 1.604 1.00 95.56 113 VAL A CA 1
ATOM 876 C C . VAL A 1 113 ? 14.347 17.966 1.587 1.00 95.56 113 VAL A C 1
ATOM 878 O O . VAL A 1 113 ? 13.519 18.074 2.488 1.00 95.56 113 VAL A O 1
ATOM 881 N N . LEU A 1 114 ? 14.219 17.049 0.623 1.00 96.12 114 LEU A N 1
ATOM 882 C CA . LEU A 1 114 ? 13.095 16.106 0.565 1.00 96.12 114 LEU A CA 1
ATOM 883 C C . LEU A 1 114 ? 13.030 15.200 1.799 1.00 96.12 114 LEU A C 1
ATOM 885 O O . LEU A 1 114 ? 11.949 15.009 2.355 1.00 96.12 114 LEU A O 1
ATOM 889 N N . ALA A 1 115 ? 14.170 14.676 2.254 1.00 94.94 115 ALA A N 1
ATOM 890 C CA . ALA A 1 115 ? 14.234 13.855 3.459 1.00 94.94 115 ALA A CA 1
ATOM 891 C C . ALA A 1 115 ? 13.843 14.652 4.715 1.00 94.94 115 ALA A C 1
ATOM 893 O O . ALA A 1 115 ? 13.092 14.149 5.552 1.00 94.94 115 ALA A O 1
ATOM 894 N N . ALA A 1 116 ? 14.287 15.907 4.827 1.00 96.12 116 ALA A N 1
ATOM 895 C CA . ALA A 1 116 ? 13.924 16.789 5.933 1.00 96.12 116 ALA A CA 1
ATOM 896 C C . ALA A 1 116 ? 12.419 17.110 5.945 1.00 96.12 116 ALA A C 1
ATOM 898 O O . ALA A 1 116 ? 11.779 17.005 6.991 1.00 96.12 116 ALA A O 1
ATOM 899 N N . VAL A 1 117 ? 11.834 17.434 4.786 1.00 96.06 117 VAL A N 1
ATOM 900 C CA . VAL A 1 117 ? 10.390 17.700 4.654 1.00 96.06 117 VAL A CA 1
ATOM 901 C C . VAL A 1 117 ? 9.570 16.453 4.991 1.00 96.06 117 VAL A C 1
ATOM 903 O O . VAL A 1 117 ? 8.602 16.543 5.743 1.00 96.06 117 VAL A O 1
ATOM 906 N N . ALA A 1 118 ? 9.978 15.279 4.503 1.00 95.38 118 ALA A N 1
ATOM 907 C CA . ALA A 1 118 ? 9.320 14.018 4.835 1.00 95.38 118 ALA A CA 1
ATOM 908 C C . ALA A 1 118 ? 9.402 13.702 6.341 1.00 95.38 118 ALA A C 1
ATOM 910 O O . ALA A 1 118 ? 8.419 13.253 6.932 1.00 95.38 118 ALA A O 1
ATOM 911 N N . GLY A 1 119 ? 10.546 13.981 6.975 1.00 94.12 119 GLY A N 1
ATOM 912 C CA . GLY A 1 119 ? 10.730 13.826 8.418 1.00 94.12 119 GLY A CA 1
ATOM 913 C C . GLY A 1 119 ? 9.832 14.755 9.241 1.00 94.12 119 GLY A C 1
ATOM 914 O O . GLY A 1 119 ? 9.193 14.303 10.191 1.00 94.12 119 GLY A O 1
ATOM 915 N N . LEU A 1 120 ? 9.724 16.030 8.855 1.00 94.94 120 LEU A N 1
ATOM 916 C CA . LEU A 1 120 ? 8.838 16.995 9.517 1.00 94.94 120 LEU A CA 1
ATOM 917 C C . LEU A 1 120 ? 7.360 16.615 9.358 1.00 94.94 120 LEU A C 1
ATOM 919 O O . LEU A 1 120 ? 6.632 16.580 10.348 1.00 94.94 120 LEU A O 1
ATOM 923 N N . ALA A 1 121 ? 6.938 16.231 8.150 1.00 94.12 121 ALA A N 1
ATOM 924 C CA . ALA A 1 121 ? 5.574 15.766 7.900 1.00 94.12 121 ALA A CA 1
ATOM 925 C C . ALA A 1 121 ? 5.229 14.523 8.738 1.00 94.12 121 ALA A C 1
ATOM 927 O O . ALA A 1 121 ? 4.110 14.380 9.232 1.00 94.12 121 ALA A O 1
ATOM 928 N N . TRP A 1 122 ? 6.197 13.628 8.955 1.00 93.12 122 TRP A N 1
ATOM 929 C CA . TRP A 1 122 ? 6.004 12.466 9.819 1.00 93.12 122 TRP A CA 1
ATOM 930 C C . TRP A 1 122 ? 5.759 12.855 11.282 1.00 93.12 122 TRP A C 1
ATOM 932 O O . TRP A 1 122 ? 4.888 12.272 11.931 1.00 93.12 122 TRP A O 1
ATOM 942 N N . LEU A 1 123 ? 6.479 13.854 11.802 1.00 93.75 123 LEU A N 1
ATOM 943 C CA . LEU A 1 123 ? 6.273 14.363 13.162 1.00 93.75 123 LEU A CA 1
ATOM 944 C C . LEU A 1 123 ? 4.888 14.999 13.329 1.00 93.75 123 LEU A C 1
ATOM 946 O O . LEU A 1 123 ? 4.230 14.764 14.343 1.00 93.75 123 LEU A O 1
ATOM 950 N N . GLU A 1 124 ? 4.409 15.737 12.326 1.00 94.06 124 GLU A N 1
ATOM 951 C CA . GLU A 1 124 ? 3.052 16.292 12.335 1.00 94.06 124 GLU A CA 1
ATOM 952 C C . GLU A 1 124 ? 1.995 15.186 12.377 1.00 94.06 124 GLU A C 1
ATOM 954 O O . GLU A 1 124 ? 1.093 15.230 13.209 1.00 94.06 124 GLU A O 1
ATOM 959 N N . VAL A 1 125 ? 2.142 14.134 11.566 1.00 94.25 125 VAL A N 1
ATOM 960 C CA . VAL A 1 125 ? 1.218 12.987 11.584 1.00 94.25 125 VAL A CA 1
ATOM 961 C C . VAL A 1 125 ? 1.189 12.304 12.952 1.00 94.25 125 VAL A C 1
ATOM 963 O O . VAL A 1 125 ? 0.118 11.911 13.417 1.00 94.25 125 VAL A O 1
ATOM 966 N N . GLN A 1 126 ? 2.339 12.164 13.617 1.00 92.69 126 GLN A N 1
ATOM 967 C CA . GLN A 1 126 ? 2.389 11.609 14.974 1.00 92.69 126 GLN A CA 1
ATOM 968 C C . GLN A 1 126 ? 1.663 12.511 15.976 1.00 92.69 126 GLN A C 1
ATOM 970 O O . GLN A 1 126 ? 0.911 12.013 16.814 1.00 92.69 126 GLN A O 1
ATOM 975 N N . ARG A 1 127 ? 1.818 13.832 15.847 1.00 94.62 127 ARG A N 1
ATOM 976 C CA . ARG A 1 127 ? 1.121 14.808 16.689 1.00 94.62 127 ARG A CA 1
ATOM 977 C C . ARG A 1 127 ? -0.396 14.759 16.489 1.00 94.62 127 ARG A C 1
ATOM 979 O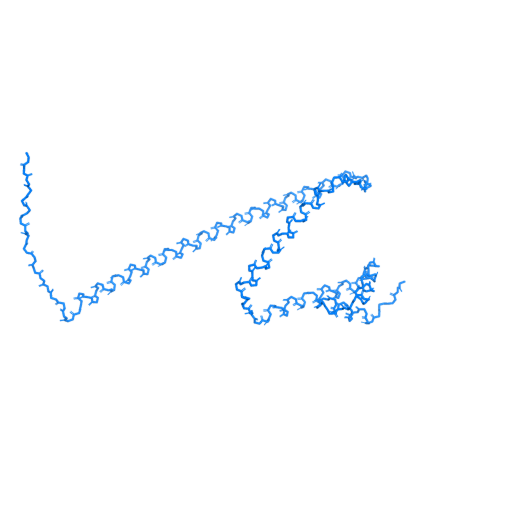 O . ARG A 1 127 ? -1.124 14.638 17.465 1.00 94.62 127 ARG A O 1
ATOM 986 N N . LEU A 1 128 ? -0.867 14.724 15.240 1.00 94.56 128 LEU A N 1
ATOM 987 C CA . LEU A 1 128 ? -2.297 14.599 14.929 1.00 94.56 128 LEU A CA 1
ATOM 988 C C . LEU A 1 128 ? -2.898 13.298 15.482 1.00 94.56 128 LEU A C 1
ATOM 990 O O . LEU A 1 128 ? -4.049 13.272 15.913 1.00 94.56 128 LEU A O 1
ATOM 994 N N . ARG A 1 129 ? -2.131 12.201 15.478 1.00 94.12 129 ARG A N 1
ATOM 995 C CA . ARG A 1 129 ? -2.577 10.934 16.072 1.00 94.12 129 ARG A CA 1
ATOM 996 C C . ARG A 1 129 ? -2.719 11.029 17.587 1.00 94.12 129 ARG A C 1
ATOM 998 O O . ARG A 1 129 ? -3.696 10.497 18.107 1.00 94.12 129 ARG A O 1
ATOM 1005 N N . ALA A 1 130 ? -1.790 11.706 18.261 1.00 94.50 130 ALA A N 1
ATOM 1006 C CA . ALA A 1 130 ? -1.874 11.940 19.700 1.00 94.50 130 ALA A CA 1
ATOM 1007 C C . ALA A 1 130 ? -3.131 12.755 20.061 1.00 94.50 130 ALA A C 1
ATOM 1009 O O . ALA A 1 130 ? -3.899 12.345 20.933 1.00 94.50 130 ALA A O 1
ATOM 1010 N N . ASP A 1 131 ? -3.421 13.819 19.306 1.00 94.94 131 ASP A N 1
ATOM 1011 C CA . ASP A 1 131 ? -4.610 14.654 19.524 1.00 94.94 131 ASP A CA 1
ATO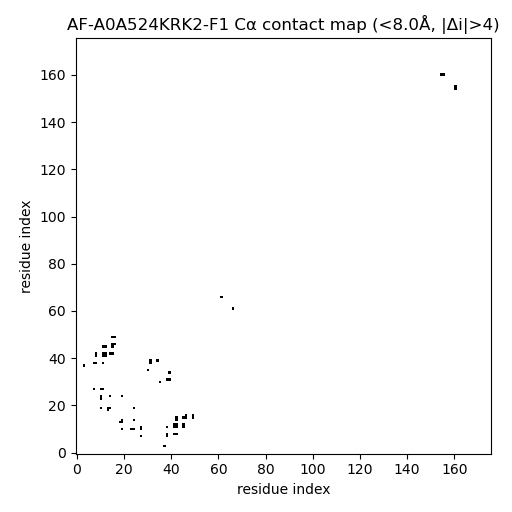M 1012 C C . ASP A 1 131 ? -5.922 13.870 19.299 1.00 94.94 131 ASP A C 1
ATOM 1014 O O . ASP A 1 131 ? -6.893 14.006 20.054 1.00 94.94 131 ASP A O 1
ATOM 1018 N N . LEU A 1 132 ? -5.963 12.986 18.293 1.00 96.31 132 LEU A N 1
ATOM 1019 C CA . LEU A 1 132 ? -7.113 12.101 18.071 1.00 96.31 132 LEU A CA 1
ATOM 1020 C C . LEU A 1 132 ? -7.320 11.116 19.226 1.00 96.31 132 LEU A C 1
ATOM 1022 O O . LEU A 1 132 ? -8.457 10.872 19.628 1.00 96.31 132 LEU A O 1
ATOM 1026 N N . THR A 1 133 ? -6.246 10.556 19.785 1.00 94.56 133 THR A N 1
ATOM 1027 C CA . THR A 1 133 ? -6.376 9.670 20.947 1.00 94.56 133 THR A CA 1
ATOM 1028 C C . THR A 1 133 ? -6.833 10.421 22.194 1.00 94.56 133 THR A C 1
ATOM 1030 O O . THR A 1 133 ? -7.677 9.914 22.932 1.00 94.56 133 THR A O 1
ATOM 1033 N N . ASP A 1 134 ? -6.362 11.649 22.404 1.00 96.00 134 ASP A N 1
ATOM 1034 C CA . ASP A 1 134 ? -6.756 12.461 23.557 1.00 96.00 134 ASP A CA 1
ATOM 1035 C C . ASP A 1 134 ? -8.223 12.892 23.489 1.00 96.00 134 ASP A C 1
ATOM 1037 O O . ASP A 1 134 ? -8.950 12.786 24.482 1.00 96.00 134 ASP A O 1
ATOM 1041 N N . THR A 1 135 ? -8.703 13.287 22.309 1.00 94.62 135 THR A N 1
ATOM 1042 C CA . THR A 1 135 ? -10.124 13.611 22.106 1.00 94.62 135 THR A CA 1
ATOM 1043 C C . THR A 1 135 ? -11.026 12.393 22.309 1.00 94.62 135 THR A C 1
ATOM 1045 O O . THR A 1 135 ? -12.054 12.498 22.981 1.00 94.62 135 THR A O 1
ATOM 1048 N N . GLN A 1 136 ? -10.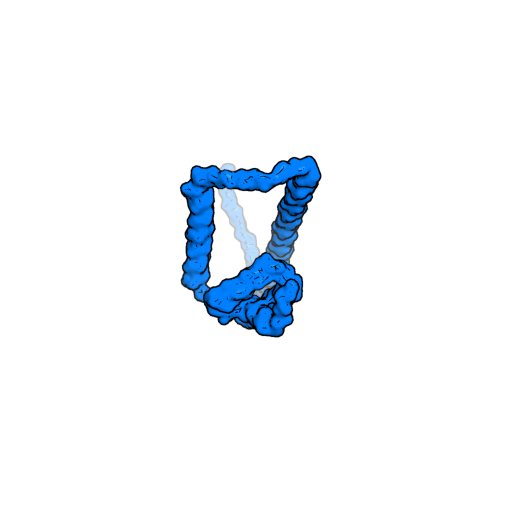626 11.213 21.822 1.00 96.75 136 GLN A N 1
ATOM 1049 C CA . GLN A 1 136 ? -11.349 9.962 22.079 1.00 96.75 136 GLN A CA 1
ATOM 1050 C C . GLN A 1 136 ? -11.385 9.610 23.570 1.00 96.75 136 GLN A C 1
ATOM 1052 O O . GLN A 1 136 ? -12.434 9.239 24.099 1.00 96.75 136 GLN A O 1
ATOM 1057 N N . ASN A 1 137 ? -10.264 9.773 24.274 1.00 96.56 137 ASN A N 1
ATOM 1058 C CA . ASN A 1 137 ? -10.190 9.538 25.714 1.00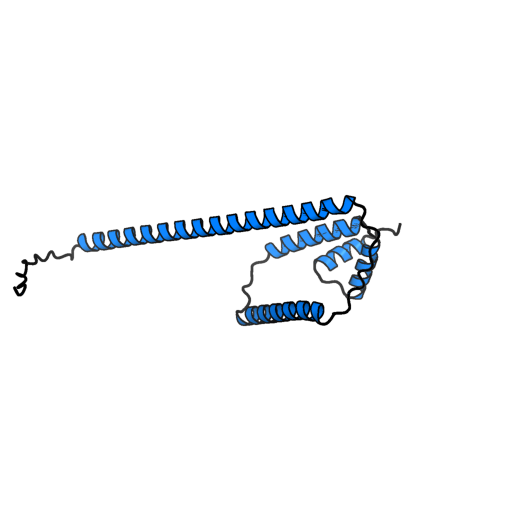 96.56 137 ASN A CA 1
ATOM 1059 C C . ASN A 1 137 ? -11.096 10.498 26.497 1.00 96.56 137 ASN A C 1
ATOM 1061 O O . ASN A 1 137 ? -11.745 10.085 27.461 1.00 96.56 137 ASN A O 1
ATOM 1065 N N . LEU A 1 138 ? -11.176 11.763 26.080 1.00 97.12 138 LEU A N 1
ATOM 1066 C CA . LEU A 1 138 ? -12.061 12.753 26.688 1.00 97.12 138 LEU A CA 1
ATOM 1067 C C . LEU A 1 138 ? -13.536 12.392 26.474 1.00 97.12 138 LEU A C 1
ATOM 1069 O O . LEU A 1 138 ? -14.305 12.413 27.437 1.00 97.12 138 LEU A O 1
ATOM 1073 N N . LEU A 1 139 ? -13.918 11.999 25.255 1.00 97.94 139 LEU A N 1
ATOM 1074 C CA . LEU A 1 139 ? -15.279 11.544 24.956 1.00 97.94 139 LEU A CA 1
ATOM 1075 C C . LEU A 1 139 ? -15.668 10.329 25.803 1.00 97.94 139 LEU A C 1
ATOM 1077 O O . LEU A 1 139 ? -16.734 10.342 26.413 1.00 97.94 139 LEU A O 1
ATOM 1081 N N . ASN A 1 140 ? -14.781 9.337 25.921 1.00 96.56 140 ASN A N 1
ATOM 1082 C CA . ASN A 1 140 ? -15.015 8.155 26.754 1.00 96.56 140 ASN A CA 1
ATOM 1083 C C . ASN A 1 140 ? -15.197 8.515 28.237 1.00 96.56 140 ASN A C 1
ATOM 1085 O O . ASN A 1 140 ? -16.053 7.954 28.923 1.00 96.56 140 ASN A O 1
ATOM 1089 N N . ARG A 1 141 ? -14.421 9.478 28.751 1.00 97.56 141 ARG A N 1
ATOM 1090 C CA . ARG A 1 141 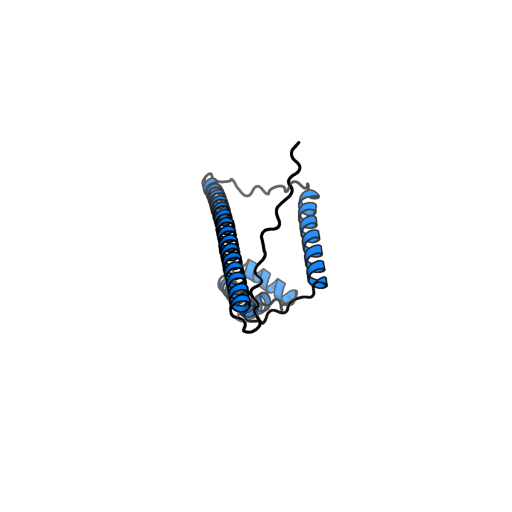? -14.577 9.960 30.133 1.00 97.56 141 ARG A CA 1
ATOM 1091 C C . ARG A 1 141 ? -15.908 10.677 30.338 1.00 97.56 141 ARG A C 1
ATOM 1093 O O . ARG A 1 141 ? -16.555 10.461 31.362 1.00 97.56 141 ARG A O 1
ATOM 1100 N N . LEU A 1 142 ? -16.323 11.522 29.393 1.00 97.31 142 LEU A N 1
ATOM 1101 C CA . LEU A 1 142 ? -17.610 12.215 29.472 1.00 97.31 142 LEU A CA 1
ATOM 1102 C C . LEU A 1 142 ? -18.778 11.233 29.382 1.00 97.31 142 LEU A C 1
ATOM 1104 O O . LEU A 1 142 ? -19.680 11.300 30.213 1.00 97.31 142 LEU A O 1
ATOM 1108 N N . SER A 1 143 ? -18.742 10.275 28.452 1.00 96.94 143 SER A N 1
ATOM 1109 C CA . SER A 1 143 ? -19.789 9.255 28.343 1.00 96.94 143 SER A CA 1
ATOM 1110 C C . SER A 1 143 ? -19.907 8.423 29.618 1.00 96.94 143 SER A C 1
ATOM 1112 O O . SER A 1 143 ? -21.013 8.125 30.060 1.00 96.94 143 SER A O 1
ATOM 1114 N N . GLN A 1 144 ? -18.780 8.095 30.256 1.00 97.38 144 GLN A N 1
ATOM 1115 C CA . GLN A 1 144 ? -18.776 7.361 31.519 1.00 97.38 144 GLN A CA 1
ATOM 1116 C C . GLN A 1 144 ? -19.375 8.179 32.673 1.00 97.38 144 GLN A C 1
ATOM 1118 O O . GLN A 1 144 ? -20.122 7.629 33.485 1.00 97.38 144 GLN A O 1
ATOM 1123 N N . LYS A 1 145 ? -19.105 9.491 32.733 1.00 96.31 145 LYS A N 1
ATOM 1124 C CA . LYS A 1 145 ? -19.743 10.386 33.711 1.00 96.31 145 LYS A CA 1
ATOM 1125 C C . LYS A 1 145 ? -21.256 10.439 33.519 1.00 96.31 145 LYS A C 1
ATOM 1127 O O . LYS A 1 145 ? -21.978 10.190 34.478 1.00 96.31 145 LYS A O 1
ATOM 1132 N N . TYR A 1 146 ? -21.726 10.639 32.287 1.00 97.44 146 TYR A N 1
ATOM 1133 C CA . TYR A 1 146 ? -23.162 10.656 31.993 1.00 97.44 146 TYR A CA 1
ATOM 1134 C C . TYR A 1 146 ? -23.850 9.328 32.322 1.00 97.44 146 TYR A C 1
ATOM 1136 O O . TYR A 1 146 ? -24.935 9.327 32.899 1.00 97.44 146 TYR A O 1
ATOM 1144 N N . ALA A 1 147 ? -23.218 8.191 32.015 1.00 96.62 147 ALA A N 1
ATOM 1145 C CA . ALA A 1 147 ? -23.752 6.878 32.373 1.00 96.62 147 ALA A CA 1
ATOM 1146 C C . ALA A 1 147 ? -23.870 6.705 33.896 1.00 96.62 147 ALA A C 1
ATOM 1148 O O . ALA A 1 147 ? -24.856 6.161 34.383 1.00 96.62 147 ALA A O 1
ATOM 1149 N N . THR A 1 148 ? -22.892 7.215 34.647 1.00 96.62 148 THR A N 1
ATOM 1150 C CA . THR A 1 148 ? -22.900 7.169 36.114 1.00 96.62 148 THR A CA 1
ATOM 1151 C C . THR A 1 148 ? -24.002 8.059 36.691 1.00 96.62 148 THR A C 1
ATOM 1153 O O . THR A 1 148 ? -24.738 7.625 37.570 1.00 96.62 148 THR A O 1
ATOM 1156 N N . GLU A 1 149 ? -24.163 9.280 36.178 1.00 97.31 149 GLU A N 1
ATOM 1157 C CA . GLU A 1 149 ? -25.236 10.194 36.597 1.00 97.31 149 GLU A CA 1
ATOM 1158 C C . GLU A 1 149 ? -26.623 9.620 36.288 1.00 97.31 149 GLU A C 1
ATOM 1160 O O . GLU A 1 149 ? -27.506 9.656 37.143 1.00 97.31 149 GLU A O 1
ATOM 1165 N N . THR A 1 150 ? -26.788 9.022 35.104 1.00 97.25 150 THR A N 1
ATOM 1166 C CA . THR A 1 150 ? -28.040 8.365 34.691 1.00 97.25 150 THR A CA 1
ATOM 1167 C C . THR A 1 150 ? -28.348 7.151 35.566 1.00 97.25 150 THR A C 1
ATOM 1169 O O . THR A 1 150 ? -29.491 6.927 35.944 1.00 97.25 150 THR A O 1
ATOM 1172 N N . TYR A 1 151 ? -27.327 6.376 35.935 1.00 96.88 151 TYR A N 1
ATOM 1173 C CA . TYR A 1 151 ? -27.489 5.253 36.852 1.00 96.88 151 TYR A CA 1
ATOM 1174 C C . TYR A 1 151 ? -27.974 5.713 38.235 1.00 96.88 151 TYR A C 1
ATOM 1176 O O . TYR A 1 151 ? -28.918 5.145 38.778 1.00 96.88 151 TYR A O 1
ATOM 1184 N N . TRP A 1 152 ? -27.377 6.764 38.809 1.00 94.88 152 TRP A N 1
ATOM 1185 C CA . TRP A 1 152 ? -27.808 7.273 40.115 1.00 94.88 152 TRP A CA 1
ATOM 1186 C C . TRP A 1 152 ? -29.191 7.922 40.073 1.00 94.88 152 TRP A C 1
ATOM 1188 O O . TRP A 1 152 ? -29.947 7.771 41.031 1.00 94.88 152 TRP A O 1
ATOM 1198 N N . SER A 1 153 ? -29.550 8.612 38.987 1.00 94.88 153 SER A N 1
ATOM 1199 C CA . SER A 1 153 ? -30.896 9.172 38.846 1.00 94.88 153 SER A CA 1
ATOM 1200 C C . SER A 1 153 ? -31.957 8.075 38.742 1.00 94.88 153 SER A C 1
ATOM 1202 O O . SER A 1 153 ? -32.996 8.190 39.388 1.00 94.88 153 SER A O 1
ATOM 1204 N N . ASP A 1 154 ? -31.680 6.982 38.029 1.00 95.62 154 ASP A N 1
ATOM 1205 C CA . ASP A 1 154 ? -32.566 5.814 37.953 1.00 95.62 154 ASP A CA 1
ATOM 1206 C C . ASP A 1 154 ? -32.724 5.137 39.327 1.00 95.62 154 ASP A C 1
ATOM 1208 O O . ASP A 1 154 ? -33.836 4.878 39.790 1.00 95.62 154 ASP A O 1
ATOM 1212 N N . VAL A 1 155 ? -31.622 4.967 40.069 1.00 93.25 155 VAL A N 1
ATOM 1213 C CA . VAL A 1 155 ? -31.652 4.435 41.444 1.00 93.25 155 VAL A CA 1
ATOM 1214 C C . VAL A 1 155 ? -32.464 5.329 42.392 1.00 93.25 155 VAL A C 1
ATOM 1216 O O . VAL A 1 155 ? -33.211 4.810 43.219 1.00 93.25 155 VAL A O 1
ATOM 1219 N N . LEU A 1 156 ? -32.346 6.656 42.281 1.00 93.25 156 LEU A N 1
ATOM 1220 C CA . LEU A 1 156 ? -33.061 7.612 43.138 1.00 93.25 156 LEU A CA 1
ATOM 1221 C C . LEU A 1 156 ? -34.540 7.784 42.761 1.00 93.25 156 LEU A C 1
ATOM 1223 O O . LEU A 1 156 ? -35.349 8.099 43.631 1.00 93.25 156 LEU A O 1
ATOM 1227 N N . THR A 1 157 ? -34.893 7.600 41.487 1.00 93.50 157 THR A N 1
ATOM 1228 C CA . THR A 1 157 ? -36.277 7.722 40.990 1.00 93.50 157 THR A CA 1
ATOM 1229 C C . THR A 1 157 ? -37.032 6.393 40.969 1.00 93.50 157 THR A C 1
ATOM 1231 O O . THR A 1 157 ? -38.248 6.382 40.770 1.00 93.50 157 THR A O 1
ATOM 1234 N N . SER A 1 158 ? -36.345 5.278 41.229 1.00 93.31 158 SER A N 1
ATOM 1235 C CA . SER A 1 158 ? -36.957 3.959 41.349 1.00 93.31 158 SER A CA 1
ATOM 1236 C C . SER A 1 158 ? -38.045 3.942 42.434 1.00 93.31 158 SER A C 1
ATOM 1238 O O . SER A 1 158 ? -37.794 4.359 43.568 1.00 93.31 158 SER A O 1
ATOM 1240 N N . PRO A 1 159 ? -39.237 3.380 42.160 1.00 93.88 159 PRO A N 1
ATOM 1241 C CA . PRO A 1 159 ? -40.316 3.279 43.146 1.00 93.88 159 PRO A CA 1
ATOM 1242 C C . PRO A 1 159 ? -39.956 2.404 44.361 1.00 93.88 159 PRO A C 1
ATOM 1244 O O . PRO A 1 159 ? -40.660 2.427 45.368 1.00 93.88 159 PRO A O 1
ATOM 1247 N N . ALA A 1 160 ? -38.867 1.631 44.286 1.00 89.62 160 ALA A N 1
ATOM 1248 C CA . ALA A 1 160 ? -38.351 0.830 45.393 1.00 89.62 160 ALA A CA 1
ATOM 1249 C C . ALA A 1 160 ? -37.324 1.574 46.272 1.00 89.62 160 ALA A C 1
ATOM 1251 O O . ALA A 1 160 ? -36.875 1.013 47.278 1.00 89.62 160 ALA A O 1
ATOM 1252 N N . ALA A 1 161 ? -36.935 2.806 45.921 1.00 88.12 161 ALA A N 1
ATOM 1253 C CA . ALA A 1 161 ? -35.967 3.583 46.686 1.00 88.12 161 ALA A CA 1
ATOM 1254 C C . ALA A 1 161 ? -36.515 3.909 48.088 1.00 88.12 161 ALA A C 1
ATOM 1256 O O . ALA A 1 161 ? -37.591 4.485 48.245 1.00 88.12 161 ALA A O 1
ATOM 1257 N N . ARG A 1 162 ? -35.766 3.538 49.133 1.00 86.88 162 ARG A N 1
ATOM 1258 C CA . ARG A 1 162 ? -36.088 3.862 50.531 1.00 86.88 162 ARG A CA 1
ATOM 1259 C C . ARG A 1 162 ? -35.066 4.853 51.073 1.00 86.88 162 ARG A C 1
ATOM 1261 O O . ARG A 1 162 ? -33.869 4.585 51.037 1.00 86.88 162 ARG A O 1
ATOM 1268 N N . VAL A 1 163 ? -35.539 5.975 51.610 1.00 87.50 163 VAL A N 1
ATOM 1269 C CA . VAL A 1 163 ? -34.688 6.971 52.275 1.00 87.50 163 VAL A CA 1
ATOM 1270 C C . VAL A 1 163 ? -34.449 6.522 53.716 1.00 87.50 163 VAL A C 1
ATOM 1272 O O . VAL A 1 163 ? -35.382 6.470 54.515 1.00 87.50 163 VAL A O 1
ATOM 1275 N N . ALA A 1 164 ? -33.206 6.177 54.054 1.00 86.44 164 ALA A N 1
ATOM 1276 C CA . ALA A 1 164 ? -32.799 5.919 55.432 1.00 86.44 164 ALA A CA 1
ATOM 1277 C C . ALA A 1 164 ? -32.160 7.186 56.016 1.00 86.44 164 ALA A C 1
ATOM 1279 O O . ALA A 1 164 ? -31.114 7.629 55.545 1.00 86.44 164 ALA A O 1
ATOM 1280 N N . ASN A 1 165 ? -32.774 7.766 57.049 1.00 86.62 165 ASN A N 1
ATOM 1281 C CA . ASN A 1 165 ? -32.153 8.845 57.815 1.00 86.62 165 ASN A CA 1
ATOM 1282 C C . ASN A 1 165 ? -31.094 8.249 58.744 1.00 86.62 165 ASN A C 1
ATOM 1284 O O . ASN A 1 165 ? -31.420 7.589 59.731 1.00 86.62 165 ASN A O 1
ATOM 1288 N N . LEU A 1 166 ? -29.823 8.474 58.419 1.00 84.44 166 LEU A N 1
ATOM 1289 C CA . LEU A 1 166 ? -28.709 8.105 59.284 1.00 84.44 166 LEU A CA 1
ATOM 1290 C C . LEU A 1 166 ? -28.547 9.187 60.357 1.00 84.44 166 LEU A C 1
ATOM 1292 O O . LEU A 1 166 ? -28.280 10.345 60.042 1.00 84.44 166 LEU A O 1
ATOM 1296 N N . ALA A 1 167 ? -28.712 8.817 61.628 1.00 86.31 167 ALA A N 1
ATOM 1297 C CA . ALA A 1 167 ? -28.344 9.694 62.733 1.00 86.31 167 ALA A CA 1
ATOM 1298 C C . ALA A 1 167 ? -26.807 9.793 62.797 1.00 86.31 167 ALA A C 1
ATOM 1300 O O . ALA A 1 167 ? -26.143 8.754 62.710 1.00 86.31 167 ALA A O 1
ATOM 1301 N N . PRO A 1 168 ? -26.224 10.999 62.945 1.00 83.31 168 PRO A N 1
ATOM 1302 C CA . PRO A 1 168 ? -24.781 11.151 63.068 1.00 83.31 168 PRO A CA 1
ATOM 1303 C C . PRO A 1 168 ? -24.299 10.333 64.265 1.00 83.31 168 PRO A C 1
ATOM 1305 O O . PRO A 1 168 ? -24.667 10.592 65.410 1.00 83.31 168 PRO A O 1
ATOM 1308 N N . THR A 1 169 ? -23.498 9.304 63.998 1.00 82.62 169 THR A N 1
ATOM 1309 C CA . THR A 1 169 ? -22.847 8.541 65.059 1.00 82.62 169 THR A CA 1
ATOM 1310 C C . THR A 1 169 ? -21.760 9.443 65.620 1.00 82.62 169 THR A C 1
ATOM 1312 O O . THR A 1 169 ? -20.844 9.814 64.888 1.00 82.62 169 THR A O 1
ATOM 1315 N N . ALA A 1 170 ? -21.890 9.863 66.880 1.00 76.50 170 ALA A N 1
ATOM 1316 C CA . ALA A 1 170 ? -20.885 10.692 67.531 1.00 76.50 170 ALA A CA 1
ATOM 1317 C C . ALA A 1 170 ? -19.527 9.985 67.427 1.00 76.50 170 ALA A C 1
ATOM 1319 O O . ALA A 1 170 ? -19.303 8.944 68.046 1.00 76.50 170 ALA A O 1
ATOM 1320 N N . THR A 1 171 ? -18.638 10.516 66.589 1.00 73.62 171 THR A N 1
ATOM 1321 C CA . THR A 1 171 ? -17.276 10.013 66.461 1.00 73.62 171 THR A CA 1
ATOM 1322 C C . THR A 1 171 ? -16.564 10.302 67.771 1.00 73.62 171 THR A C 1
ATOM 1324 O O . THR A 1 171 ? -16.210 11.451 68.042 1.00 73.62 171 THR A O 1
ATOM 1327 N N . ALA A 1 172 ? -16.383 9.270 68.593 1.00 69.69 172 ALA A N 1
ATOM 1328 C CA . ALA A 1 172 ? -15.480 9.307 69.731 1.00 69.69 172 ALA A CA 1
ATOM 1329 C C . ALA A 1 172 ? -14.045 9.371 69.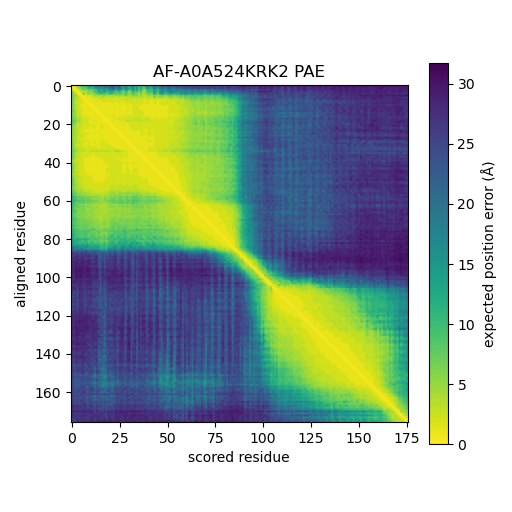189 1.00 69.69 172 ALA A C 1
ATOM 1331 O O . ALA A 1 172 ? -13.393 8.349 68.990 1.00 69.69 172 ALA A O 1
ATOM 1332 N N . TRP A 1 173 ? -13.578 10.577 68.871 1.00 73.56 173 TRP A N 1
ATOM 1333 C CA . TRP A 1 173 ? -12.162 10.812 68.619 1.00 73.56 173 TRP A CA 1
ATOM 1334 C C . TRP A 1 173 ? -11.427 10.720 69.962 1.00 73.56 173 TRP A C 1
ATOM 1336 O O . TRP A 1 173 ? -11.797 11.444 70.889 1.00 73.56 173 TRP A O 1
ATOM 1346 N N . PRO A 1 174 ? -10.422 9.841 70.112 1.00 75.62 174 PRO A N 1
ATOM 1347 C CA . PRO A 1 174 ? -9.605 9.816 71.315 1.00 75.62 174 PRO A CA 1
ATOM 1348 C C . PRO A 1 174 ? -8.780 11.106 71.374 1.00 75.62 174 PRO A C 1
ATOM 1350 O O . PRO A 1 174 ? -7.956 11.370 70.500 1.00 75.62 174 PRO A O 1
ATOM 1353 N N . THR A 1 175 ? -9.027 11.928 72.390 1.00 78.94 175 THR A N 1
ATOM 1354 C CA . THR A 1 175 ? -8.162 13.057 72.739 1.00 78.94 175 THR A CA 1
ATOM 1355 C C . THR A 1 175 ? -6.877 12.508 73.350 1.00 78.94 175 THR A C 1
ATOM 1357 O O . THR A 1 175 ? -6.944 11.805 74.362 1.00 78.94 175 THR A O 1
ATOM 1360 N N . VAL A 1 176 ? -5.742 12.801 72.715 1.00 75.81 176 VAL A N 1
ATOM 1361 C CA . VAL A 1 176 ? -4.390 12.577 73.253 1.00 75.81 176 VAL A CA 1
ATOM 1362 C C . VAL A 1 176 ? -3.988 13.773 74.102 1.00 75.81 176 VAL A C 1
ATOM 1364 O O . VAL A 1 176 ? -4.273 14.908 73.655 1.00 75.81 176 VAL A O 1
#

Radius of gyration: 33.81 Å; Cα contacts (8 Å, |Δi|>4): 37; chains: 1; bounding box: 76×39×108 Å

Secondary structure (DSSP, 8-state):
-----HHHHHHHHHHHHT---HHHHHHHHHHHHTT-HHHHHHHHHHHHHHHHHHHHS--PPPPHHHHHHHHHHHHHHHHHHHHHHHH--S-------S---GGGHHHHHHHHHHHHHHHHHHHHHHHHHHHHHHHHHHHHHHHHHHHHHHHHHHHHHSTT------------PPP-

Sequence (176 aa):
MRDHIDAHVTLCAGHAVGCLDDHERRHLLEHLALRCEPCATSLEAFRRAVLVLARSVPLSRPSRALRARVMSDAILAAEQRVRDSDAGTRVLEVQSTQALSWKGWGFLYLAVVLAAVAGLAWLEVQRLRADLTDTQNLLNRLSQKYATETYWSDVLTSPAARVANLAPTATAWPTV